Protein AF-A0A9P5ZPM3-F1 (afdb_monomer_lite)

Sequence (161 aa):
MTRTVQFMAIERLAAVDGQSGVSETADRVHYDLESFIWVFAYTVMRRLMAEKRLDPASTNHIHEWFNECFCDLSISTILSNRAARIPLQLPVAIDNDILPQPIKDLSAQLSQMVQYNQSADYYTELAKKGRRVVVLVQRLTHRSLVEPIDFTISELQSTEN

Radius of gyration: 16.95 Å; chains: 1; bounding box: 38×36×48 Å

Organism: Pleurotus eryngii (NCBI:txid5323)

Structure (mmCIF, N/CA/C/O backbone):
data_AF-A0A9P5ZPM3-F1
#
_entry.id   AF-A0A9P5ZPM3-F1
#
loop_
_atom_site.group_PDB
_atom_site.id
_atom_site.type_symbol
_atom_site.label_atom_id
_atom_site.label_alt_id
_atom_site.label_comp_id
_atom_site.label_asym_id
_atom_site.label_entity_id
_atom_site.label_seq_id
_atom_site.pdbx_PDB_ins_code
_atom_site.Cartn_x
_atom_site.Cartn_y
_atom_site.Cartn_z
_atom_site.occupancy
_atom_site.B_iso_or_equiv
_atom_site.auth_seq_id
_atom_site.auth_comp_id
_atom_site.auth_asym_id
_atom_site.auth_atom_id
_atom_site.pdbx_PDB_model_num
ATOM 1 N N . MET A 1 1 ? 24.396 2.284 -0.702 1.00 34.56 1 MET A N 1
ATOM 2 C CA . MET A 1 1 ? 23.137 2.448 0.055 1.00 34.56 1 MET A CA 1
ATOM 3 C C . MET A 1 1 ? 22.188 1.342 -0.362 1.00 34.56 1 MET A C 1
ATOM 5 O O . MET A 1 1 ? 21.664 1.375 -1.468 1.00 34.56 1 MET A O 1
ATOM 9 N N . THR A 1 2 ? 22.049 0.326 0.478 1.00 47.06 2 THR A N 1
ATOM 10 C CA . THR A 1 2 ? 21.168 -0.824 0.266 1.00 47.06 2 THR A CA 1
ATOM 11 C C . THR A 1 2 ? 19.731 -0.340 0.454 1.00 47.06 2 THR A C 1
ATOM 13 O O . THR A 1 2 ? 19.327 -0.037 1.572 1.00 47.06 2 THR A O 1
ATOM 16 N N . ARG A 1 3 ? 18.980 -0.148 -0.635 1.00 57.25 3 ARG A N 1
ATOM 17 C CA . ARG A 1 3 ? 17.544 0.159 -0.540 1.00 57.25 3 ARG A CA 1
ATOM 18 C C . ARG A 1 3 ? 16.836 -1.030 0.122 1.00 57.25 3 ARG A C 1
ATOM 20 O O . ARG A 1 3 ? 17.181 -2.177 -0.156 1.00 57.25 3 ARG A O 1
ATOM 27 N N . THR A 1 4 ? 15.849 -0.766 0.972 1.00 78.88 4 THR A N 1
ATOM 28 C CA . THR A 1 4 ? 15.009 -1.817 1.557 1.00 78.88 4 THR A CA 1
ATOM 29 C C . THR A 1 4 ? 14.150 -2.429 0.453 1.00 78.88 4 THR A C 1
ATOM 31 O O . THR A 1 4 ? 13.301 -1.743 -0.115 1.00 78.88 4 THR A O 1
ATOM 34 N N . VAL A 1 5 ? 14.376 -3.708 0.138 1.00 84.94 5 VAL A N 1
ATOM 35 C CA . VAL A 1 5 ? 13.702 -4.453 -0.950 1.00 84.94 5 VAL A CA 1
ATOM 36 C C . VAL A 1 5 ? 12.172 -4.306 -0.874 1.00 84.94 5 VAL A C 1
ATOM 38 O O . VAL A 1 5 ? 11.513 -4.085 -1.892 1.00 84.94 5 VAL A O 1
ATOM 41 N N . GLN A 1 6 ? 11.632 -4.269 0.349 1.00 86.56 6 GLN A N 1
ATOM 42 C CA . GLN A 1 6 ? 10.203 -4.103 0.645 1.00 86.56 6 GLN A CA 1
ATOM 43 C C . GLN A 1 6 ? 9.559 -2.829 0.099 1.00 86.56 6 GLN A C 1
ATOM 45 O O . GLN A 1 6 ? 8.347 -2.804 -0.103 1.00 86.56 6 GLN A O 1
ATOM 50 N N . PHE A 1 7 ? 10.348 -1.797 -0.203 1.00 90.75 7 PHE A N 1
ATOM 51 C CA . PHE A 1 7 ? 9.844 -0.523 -0.720 1.00 90.75 7 PHE A CA 1
ATOM 52 C C . PHE A 1 7 ? 10.423 -0.153 -2.083 1.00 90.75 7 PHE A C 1
ATOM 54 O O . PHE A 1 7 ? 10.147 0.932 -2.565 1.00 90.75 7 PHE A O 1
ATOM 61 N N . MET A 1 8 ? 11.232 -1.007 -2.720 1.00 88.88 8 MET A N 1
ATOM 62 C CA . MET A 1 8 ? 11.715 -0.724 -4.079 1.00 88.88 8 MET A CA 1
ATOM 63 C C . MET A 1 8 ? 10.550 -0.605 -5.073 1.00 88.88 8 MET A C 1
ATOM 65 O O . MET A 1 8 ? 9.471 -1.101 -4.805 1.00 88.88 8 MET A O 1
ATOM 69 N N . ALA A 1 9 ? 10.753 -0.016 -6.245 1.00 88.25 9 ALA A N 1
ATOM 70 C CA . ALA A 1 9 ? 9.778 -0.087 -7.337 1.00 88.25 9 ALA A CA 1
ATOM 71 C C . ALA A 1 9 ? 9.742 -1.485 -7.987 1.00 88.25 9 ALA A C 1
ATOM 73 O O . ALA A 1 9 ? 10.750 -2.198 -7.954 1.00 88.25 9 ALA A O 1
ATOM 74 N N . ILE A 1 10 ? 8.626 -1.875 -8.605 1.00 86.56 10 ILE A N 1
ATOM 75 C CA . ILE A 1 10 ? 8.447 -3.195 -9.231 1.00 86.56 10 ILE A CA 1
ATOM 76 C C . ILE A 1 10 ? 9.470 -3.439 -10.348 1.00 86.56 10 ILE A C 1
ATOM 78 O O . ILE A 1 10 ? 10.081 -4.502 -10.397 1.00 86.56 10 ILE A O 1
ATOM 82 N N . GLU A 1 11 ? 9.761 -2.426 -11.170 1.00 80.62 11 GLU A N 1
ATOM 83 C CA . GLU A 1 11 ? 10.770 -2.518 -12.236 1.00 80.62 11 GLU A CA 1
ATOM 84 C C . GLU A 1 11 ? 12.185 -2.701 -11.669 1.00 80.62 11 GLU A C 1
ATOM 86 O O . GLU A 1 11 ? 13.006 -3.428 -12.229 1.00 80.62 11 GLU A O 1
ATOM 91 N N . ARG A 1 12 ? 12.473 -2.083 -10.514 1.00 83.38 12 ARG A N 1
ATOM 92 C CA . ARG A 1 12 ? 13.754 -2.261 -9.818 1.00 83.38 12 ARG A CA 1
ATOM 93 C C . ARG A 1 12 ? 13.876 -3.653 -9.218 1.00 83.38 12 ARG A C 1
ATOM 95 O O . ARG A 1 12 ? 14.956 -4.225 -9.293 1.00 83.38 12 ARG A O 1
ATOM 102 N N . LEU A 1 13 ? 12.797 -4.202 -8.664 1.00 84.44 13 LEU A N 1
ATOM 103 C CA . LEU A 1 13 ? 12.793 -5.585 -8.193 1.00 84.44 13 LEU A CA 1
ATOM 104 C C . LEU A 1 13 ? 12.972 -6.582 -9.336 1.00 84.44 13 LEU A C 1
ATOM 106 O O . LEU A 1 13 ? 13.778 -7.494 -9.202 1.00 84.44 13 LEU A O 1
ATOM 110 N N . ALA A 1 14 ? 12.292 -6.379 -10.466 1.00 80.75 14 ALA A N 1
ATOM 111 C CA . ALA A 1 14 ? 12.425 -7.238 -11.639 1.00 80.75 14 ALA A CA 1
ATOM 112 C C . ALA A 1 14 ? 13.864 -7.235 -12.181 1.00 80.75 14 ALA A C 1
ATOM 114 O O . ALA A 1 14 ? 14.397 -8.282 -12.540 1.00 80.75 14 ALA A O 1
ATOM 115 N N . ALA A 1 15 ? 14.534 -6.077 -12.174 1.00 80.44 15 ALA A N 1
ATOM 116 C CA . ALA A 1 15 ? 15.946 -5.983 -12.538 1.00 80.44 15 ALA A CA 1
ATOM 117 C C . ALA A 1 15 ? 16.863 -6.751 -11.565 1.00 80.44 15 ALA A C 1
ATOM 119 O O . ALA A 1 15 ? 17.806 -7.404 -12.008 1.00 80.44 15 ALA A O 1
ATOM 120 N N . VAL A 1 16 ? 16.587 -6.711 -10.254 1.00 81.88 16 VAL A N 1
ATOM 121 C CA . VAL A 1 16 ? 17.347 -7.492 -9.256 1.00 81.88 16 VAL A CA 1
ATOM 122 C C . VAL A 1 16 ? 17.098 -8.997 -9.413 1.00 81.88 16 VAL A C 1
ATOM 124 O O . VAL A 1 16 ? 18.029 -9.778 -9.242 1.00 81.88 16 VAL A O 1
ATOM 127 N N . ASP A 1 17 ? 15.884 -9.401 -9.793 1.00 78.94 17 ASP A N 1
ATOM 128 C CA . ASP A 1 17 ? 15.512 -10.798 -10.078 1.00 78.94 17 ASP A CA 1
ATOM 129 C C . ASP A 1 17 ? 16.046 -11.307 -11.436 1.00 78.94 17 ASP A C 1
ATOM 131 O O . ASP A 1 17 ? 15.803 -12.443 -11.833 1.00 78.94 17 ASP A O 1
ATOM 135 N N . GLY A 1 18 ? 16.780 -10.467 -12.176 1.00 75.25 18 GLY A N 1
ATOM 136 C CA . GLY A 1 18 ? 17.360 -10.816 -13.474 1.00 75.25 18 GLY A CA 1
ATOM 137 C C . GLY A 1 18 ? 16.361 -10.822 -14.636 1.00 75.25 18 GLY A C 1
ATOM 138 O O . GLY A 1 18 ? 16.698 -11.309 -15.713 1.00 75.25 18 GLY A O 1
ATOM 139 N N . GLN A 1 19 ? 15.153 -10.278 -14.446 1.00 66.94 19 GLN A N 1
ATOM 140 C CA . GLN A 1 19 ? 14.069 -10.335 -15.431 1.00 66.94 19 GLN A CA 1
ATOM 141 C C . GLN A 1 19 ? 14.161 -9.269 -16.541 1.00 66.94 19 GLN A C 1
ATOM 143 O O . GLN A 1 19 ? 13.600 -9.502 -17.608 1.00 66.94 19 GLN A O 1
ATOM 148 N N . SER A 1 20 ? 14.899 -8.156 -16.372 1.00 61.53 20 SER A N 1
ATOM 149 C CA . SER A 1 20 ? 15.036 -7.127 -17.428 1.00 61.53 20 SER A CA 1
ATOM 150 C C . SER A 1 20 ? 16.325 -6.292 -17.365 1.00 61.53 20 SER A C 1
ATOM 152 O O . SER A 1 20 ? 16.784 -5.893 -16.296 1.00 61.53 20 SER A O 1
ATOM 154 N N . GLY A 1 21 ? 16.840 -5.921 -18.547 1.00 51.19 21 GLY A N 1
ATOM 155 C CA . GLY A 1 21 ? 17.875 -4.900 -18.762 1.00 51.19 21 GLY A CA 1
ATOM 156 C C . GLY A 1 21 ? 17.297 -3.480 -18.787 1.00 51.19 21 GLY A C 1
ATOM 157 O O . GLY A 1 21 ? 17.277 -2.830 -19.829 1.00 51.19 21 GLY A O 1
ATOM 158 N N . VAL A 1 22 ? 16.781 -3.005 -17.652 1.00 53.91 22 VAL A N 1
ATOM 159 C CA . VAL A 1 22 ? 16.207 -1.653 -17.538 1.00 53.91 22 VAL A CA 1
ATOM 160 C C . VAL A 1 22 ? 17.328 -0.621 -17.386 1.00 53.91 22 VAL A C 1
ATOM 162 O O . VAL A 1 22 ? 18.180 -0.742 -16.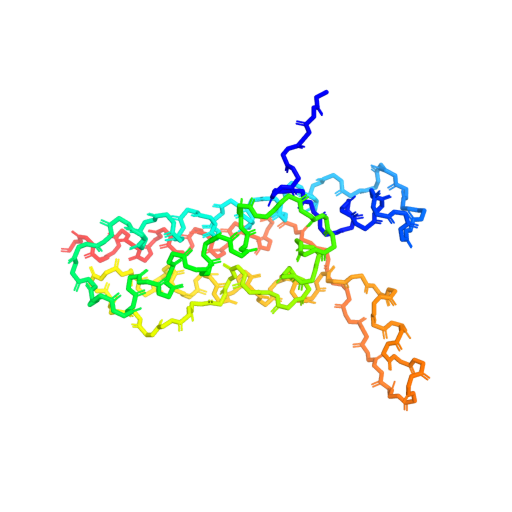506 1.00 53.91 22 VAL A O 1
ATOM 165 N N . SER A 1 23 ? 17.319 0.421 -18.223 1.00 50.75 23 SER A N 1
ATOM 166 C CA . SER A 1 23 ? 18.234 1.563 -18.095 1.00 50.75 23 SER A CA 1
ATOM 167 C C . SER A 1 23 ? 18.029 2.255 -16.741 1.00 50.75 23 SER A C 1
ATOM 169 O O . SER A 1 23 ? 16.962 2.800 -16.457 1.00 50.75 23 SER A O 1
ATOM 171 N N . GLU A 1 24 ? 19.052 2.232 -15.882 1.00 53.47 24 GLU A N 1
ATOM 172 C CA . GLU A 1 24 ? 18.972 2.688 -14.487 1.00 53.47 24 GLU A CA 1
ATOM 173 C C . GLU A 1 24 ? 18.629 4.178 -14.304 1.00 53.47 24 GLU A C 1
ATOM 175 O O . GLU A 1 24 ? 18.356 4.613 -13.179 1.00 53.47 24 GLU A O 1
ATOM 180 N N . THR A 1 25 ? 18.677 4.981 -15.362 1.00 53.00 25 THR A N 1
ATOM 181 C CA . THR A 1 25 ? 18.789 6.439 -15.251 1.00 53.00 25 THR A CA 1
ATOM 182 C C . THR A 1 25 ? 17.544 7.224 -15.657 1.00 53.00 25 THR A C 1
ATOM 184 O O . THR A 1 25 ? 17.459 8.391 -15.285 1.00 53.00 25 THR A O 1
ATOM 187 N N . ALA A 1 26 ? 16.561 6.626 -16.337 1.00 55.78 26 ALA A N 1
ATOM 188 C CA . ALA A 1 26 ? 15.462 7.404 -16.925 1.00 55.78 26 ALA A CA 1
ATOM 189 C C . ALA A 1 26 ? 14.291 7.732 -15.970 1.00 55.78 26 ALA A C 1
ATOM 191 O O . ALA A 1 26 ? 13.616 8.729 -16.192 1.00 55.78 26 ALA A O 1
ATOM 192 N N . ASP A 1 27 ? 14.073 6.969 -14.889 1.00 72.44 27 ASP A N 1
ATOM 193 C CA . ASP A 1 27 ? 12.785 7.001 -14.158 1.00 72.44 27 ASP A CA 1
ATOM 194 C C . ASP A 1 27 ? 12.908 7.076 -12.618 1.00 72.44 27 ASP A C 1
ATOM 196 O O . ASP A 1 27 ? 12.107 6.509 -11.876 1.00 72.44 27 ASP A O 1
ATOM 200 N N . ARG A 1 28 ? 13.906 7.801 -12.084 1.00 79.75 28 ARG A N 1
ATOM 201 C CA . ARG A 1 28 ? 14.088 7.937 -10.616 1.00 79.75 28 ARG A CA 1
ATOM 202 C C . ARG A 1 28 ? 12.843 8.454 -9.885 1.00 79.75 28 ARG A C 1
ATOM 204 O O . ARG A 1 28 ? 12.479 7.875 -8.870 1.00 79.75 28 ARG A O 1
ATOM 211 N N . VAL A 1 29 ? 12.192 9.493 -10.414 1.00 85.81 29 VAL A N 1
ATOM 212 C CA . VAL A 1 29 ? 10.993 10.090 -9.797 1.00 85.81 29 VAL A CA 1
ATOM 213 C C . VAL A 1 29 ? 9.871 9.063 -9.690 1.00 85.81 29 VAL A C 1
ATOM 215 O O . VAL A 1 29 ? 9.281 8.906 -8.629 1.00 85.81 29 VAL A O 1
ATOM 218 N N . HIS A 1 30 ? 9.611 8.318 -10.765 1.00 86.56 30 HIS A N 1
ATOM 219 C CA . HIS A 1 30 ? 8.602 7.265 -10.769 1.00 86.56 30 HIS A CA 1
ATOM 220 C C . HIS A 1 30 ? 8.878 6.213 -9.687 1.00 86.56 30 HIS A C 1
ATOM 222 O O . HIS A 1 30 ? 7.964 5.853 -8.947 1.00 86.56 30 HIS A O 1
ATOM 228 N N . TYR A 1 31 ? 10.134 5.779 -9.546 1.00 87.44 31 TYR A N 1
ATOM 229 C CA . TYR A 1 31 ? 10.509 4.796 -8.531 1.00 87.44 31 TYR A CA 1
ATOM 230 C C . TYR A 1 31 ? 10.330 5.310 -7.104 1.00 87.44 31 TYR A C 1
ATOM 232 O O . TYR A 1 31 ? 9.887 4.553 -6.242 1.00 87.44 31 TYR A O 1
ATOM 240 N N . ASP A 1 32 ? 10.659 6.575 -6.845 1.00 89.94 32 ASP A N 1
ATOM 241 C CA . ASP A 1 32 ? 10.481 7.175 -5.522 1.00 89.94 32 ASP A CA 1
ATOM 242 C C . ASP A 1 32 ? 8.985 7.321 -5.179 1.00 89.94 32 ASP A C 1
ATOM 244 O O . ASP A 1 32 ? 8.582 7.047 -4.048 1.00 89.94 32 ASP A O 1
ATOM 248 N N . LEU A 1 33 ? 8.140 7.655 -6.162 1.00 91.81 33 LEU A N 1
ATOM 249 C CA . LEU A 1 33 ? 6.683 7.715 -5.988 1.00 91.81 33 LEU A CA 1
ATOM 250 C C . LEU A 1 33 ? 6.062 6.328 -5.772 1.00 91.81 33 LEU A C 1
ATOM 252 O O . LEU A 1 33 ? 5.184 6.179 -4.927 1.00 91.81 33 LEU A O 1
ATOM 256 N N . GLU A 1 34 ? 6.526 5.298 -6.480 1.00 91.38 34 GLU A N 1
ATOM 257 C CA . GLU A 1 34 ? 6.072 3.926 -6.226 1.00 91.38 34 GLU A CA 1
ATOM 258 C C . GLU A 1 34 ? 6.513 3.450 -4.832 1.00 91.38 34 GLU A C 1
ATOM 260 O O . GLU A 1 34 ? 5.733 2.854 -4.092 1.00 91.38 34 GLU A O 1
ATOM 265 N N . SER A 1 35 ? 7.738 3.795 -4.425 1.00 91.94 35 SER A N 1
ATOM 266 C CA . SER A 1 35 ? 8.243 3.504 -3.077 1.00 91.94 35 SER A CA 1
ATOM 267 C C . SER A 1 35 ? 7.368 4.148 -2.000 1.00 91.94 35 SER A C 1
ATOM 269 O O . SER A 1 35 ? 7.057 3.511 -0.993 1.00 91.94 35 SER A O 1
ATOM 271 N N . PHE A 1 36 ? 6.922 5.389 -2.221 1.00 93.94 36 PHE A N 1
ATOM 272 C CA . PHE A 1 36 ? 5.972 6.062 -1.337 1.00 93.94 36 PHE A CA 1
ATOM 273 C C . PHE A 1 36 ? 4.656 5.283 -1.208 1.00 93.94 36 PHE A C 1
ATOM 275 O O . PHE A 1 36 ? 4.168 5.107 -0.094 1.00 93.94 36 PHE A O 1
ATOM 282 N N . ILE A 1 37 ? 4.104 4.772 -2.312 1.00 94.94 37 ILE A N 1
ATOM 283 C CA . ILE A 1 37 ? 2.863 3.982 -2.295 1.00 94.94 37 ILE A CA 1
ATOM 284 C C . ILE A 1 37 ? 3.024 2.735 -1.415 1.00 94.94 37 ILE A C 1
ATOM 286 O O . ILE A 1 37 ? 2.143 2.418 -0.612 1.00 94.94 37 ILE A O 1
ATOM 290 N N . TRP A 1 38 ? 4.173 2.061 -1.496 1.00 94.69 38 TRP A N 1
ATOM 291 C CA . TRP A 1 38 ? 4.467 0.897 -0.656 1.00 94.69 38 TRP A CA 1
ATOM 292 C C . TRP A 1 38 ? 4.645 1.249 0.822 1.00 94.69 38 TRP A C 1
ATOM 294 O O . TRP A 1 38 ? 4.188 0.504 1.689 1.00 94.69 38 TRP A O 1
ATOM 304 N N . VAL A 1 39 ? 5.232 2.407 1.127 1.00 95.38 39 VAL A N 1
ATOM 305 C CA . VAL A 1 39 ? 5.312 2.927 2.501 1.00 95.38 39 VAL A CA 1
ATOM 306 C C . VAL A 1 39 ? 3.928 3.301 3.041 1.00 95.38 39 VAL A C 1
ATOM 308 O O . VAL A 1 39 ? 3.634 3.043 4.211 1.00 95.38 39 VAL A O 1
ATOM 311 N N . PHE A 1 40 ? 3.055 3.869 2.209 1.00 95.94 40 PHE A N 1
ATOM 312 C CA . PHE A 1 40 ? 1.676 4.165 2.588 1.00 95.94 40 PHE A CA 1
ATOM 313 C C . PHE A 1 40 ? 0.912 2.881 2.936 1.00 95.94 40 PHE A C 1
ATOM 315 O O . PHE A 1 40 ? 0.371 2.780 4.037 1.00 95.94 40 PHE A O 1
ATOM 322 N N . ALA A 1 41 ? 0.956 1.872 2.057 1.00 95.88 41 ALA A N 1
ATOM 323 C CA . ALA A 1 41 ? 0.367 0.556 2.303 1.00 95.88 41 ALA A CA 1
ATOM 324 C C . ALA A 1 41 ? 0.849 -0.032 3.637 1.00 95.88 41 ALA A C 1
ATOM 326 O O . ALA A 1 41 ? 0.043 -0.352 4.509 1.00 95.88 41 ALA A O 1
ATOM 327 N N . TYR A 1 42 ? 2.169 -0.073 3.842 1.00 95.81 42 TYR A N 1
ATOM 328 C CA . TYR A 1 42 ? 2.787 -0.518 5.091 1.00 95.81 42 TYR A CA 1
ATOM 329 C C . TYR A 1 42 ? 2.234 0.216 6.317 1.00 95.81 42 TYR A C 1
ATOM 331 O O . TYR A 1 42 ? 1.914 -0.405 7.330 1.00 95.81 42 TYR A O 1
ATOM 339 N N . THR A 1 43 ? 2.101 1.539 6.228 1.00 95.56 43 THR A N 1
ATOM 340 C CA . THR A 1 43 ? 1.622 2.377 7.333 1.00 95.56 43 THR A CA 1
ATOM 341 C C . THR A 1 43 ? 0.169 2.061 7.687 1.00 95.56 43 THR A C 1
ATOM 343 O O . THR A 1 43 ? -0.148 1.912 8.869 1.00 95.56 43 THR A O 1
ATOM 346 N N . VAL A 1 44 ? -0.696 1.883 6.682 1.00 95.69 44 VAL A N 1
ATOM 347 C CA . VAL A 1 44 ? -2.093 1.463 6.878 1.00 95.69 44 VAL A CA 1
ATOM 348 C C . VAL A 1 44 ? -2.151 0.102 7.570 1.00 95.69 44 VAL A C 1
ATOM 350 O O . VAL A 1 44 ? -2.812 -0.024 8.601 1.00 95.69 44 VAL A O 1
ATOM 353 N N . MET A 1 45 ? -1.402 -0.895 7.085 1.00 95.00 45 MET A N 1
ATOM 354 C CA . MET A 1 45 ? -1.371 -2.222 7.715 1.00 95.00 45 MET A CA 1
ATOM 355 C C . MET A 1 45 ? -0.910 -2.153 9.171 1.00 95.00 45 MET A C 1
ATOM 357 O O . MET A 1 45 ? -1.555 -2.708 10.056 1.00 95.00 45 MET A O 1
ATOM 361 N N . ARG A 1 46 ? 0.177 -1.420 9.450 1.00 94.62 46 ARG A N 1
ATOM 362 C CA . ARG A 1 46 ? 0.708 -1.257 10.812 1.00 94.62 46 ARG A CA 1
ATOM 363 C C . ARG A 1 46 ? -0.295 -0.596 11.752 1.00 94.62 46 ARG A C 1
ATOM 365 O O . ARG A 1 46 ? -0.370 -0.989 12.915 1.00 94.62 46 ARG A O 1
ATOM 372 N N . ARG A 1 47 ? -1.067 0.385 11.270 1.00 94.31 47 ARG A N 1
ATOM 373 C CA . ARG A 1 47 ? -2.140 1.019 12.049 1.00 94.31 47 ARG A CA 1
ATOM 374 C C . ARG A 1 47 ? -3.269 0.039 12.362 1.00 94.31 47 ARG A C 1
ATOM 376 O O . ARG A 1 47 ? -3.781 0.075 13.482 1.00 94.31 47 ARG A O 1
ATOM 383 N N . LEU A 1 48 ? -3.636 -0.812 11.404 1.00 94.75 48 LEU A N 1
ATOM 384 C CA . LEU A 1 48 ? -4.665 -1.838 11.580 1.00 94.75 48 LEU A CA 1
ATOM 385 C C . LEU A 1 48 ? -4.214 -2.947 12.539 1.00 94.75 48 LEU A C 1
ATOM 387 O O . LEU A 1 48 ? -4.977 -3.320 13.418 1.00 94.75 48 LEU A O 1
ATOM 391 N N . MET A 1 49 ? -2.961 -3.402 12.462 1.00 93.06 49 MET A N 1
ATOM 392 C CA . MET A 1 49 ? -2.398 -4.367 13.424 1.00 93.06 49 MET A CA 1
ATOM 393 C C . MET A 1 49 ? -2.405 -3.848 14.869 1.00 93.06 49 MET A C 1
ATOM 395 O O . MET A 1 49 ? -2.435 -4.627 15.816 1.00 93.06 49 MET A O 1
ATOM 399 N N . ALA A 1 50 ? -2.331 -2.528 15.054 1.00 93.06 50 ALA A N 1
ATOM 400 C CA . ALA A 1 50 ? -2.378 -1.901 16.371 1.00 93.06 50 ALA A CA 1
ATOM 401 C C . ALA A 1 50 ? -3.813 -1.658 16.881 1.00 93.06 50 ALA A C 1
ATOM 403 O O . ALA A 1 50 ? -3.986 -1.214 18.020 1.00 93.06 50 ALA A O 1
ATOM 404 N N . GLU A 1 51 ? -4.837 -1.900 16.058 1.00 94.81 51 GLU A N 1
ATOM 405 C CA . GLU A 1 51 ? -6.230 -1.659 16.420 1.00 94.81 51 GLU A CA 1
ATOM 406 C C . GLU A 1 51 ? -6.770 -2.773 17.322 1.00 94.81 51 GLU A C 1
ATOM 408 O O . GLU A 1 51 ? -6.809 -3.939 16.946 1.00 94.81 51 GLU A O 1
ATOM 413 N N . LYS A 1 52 ? -7.241 -2.401 18.517 1.00 93.06 52 LYS A N 1
ATOM 414 C CA . LYS A 1 52 ? -7.739 -3.356 19.523 1.00 93.06 52 LYS A CA 1
ATOM 415 C C . LYS A 1 52 ? -9.231 -3.654 19.392 1.00 93.06 52 LYS A C 1
ATOM 417 O O . LYS A 1 52 ? -9.712 -4.578 20.039 1.00 93.06 52 LYS A O 1
ATOM 422 N N . ARG A 1 53 ? -9.964 -2.842 18.623 1.00 94.00 53 ARG A N 1
ATOM 423 C CA . ARG A 1 53 ? -11.407 -3.011 18.383 1.00 94.00 53 ARG A CA 1
ATOM 424 C C . ARG A 1 53 ? -11.731 -4.098 17.358 1.00 94.00 53 ARG A C 1
ATOM 426 O O . ARG A 1 53 ? -12.883 -4.507 17.279 1.00 94.00 53 ARG A O 1
ATOM 433 N N . LEU A 1 54 ? -10.747 -4.545 16.578 1.00 92.25 54 LEU A N 1
ATOM 434 C CA . LEU A 1 54 ? -10.936 -5.622 15.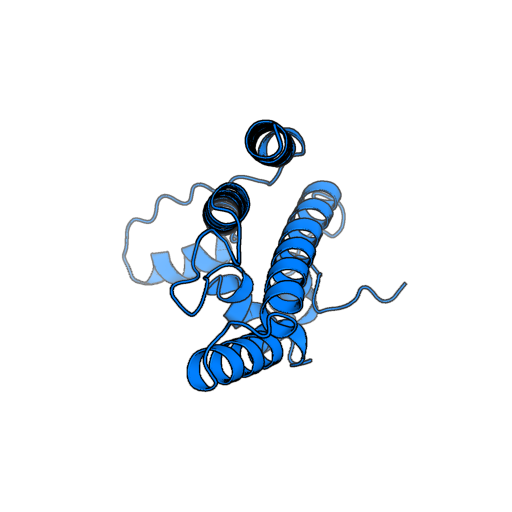612 1.00 92.25 54 LEU A CA 1
ATOM 435 C C . LEU A 1 54 ? -11.172 -6.954 16.324 1.00 92.25 54 LEU A C 1
ATOM 437 O O . LEU A 1 54 ? -10.580 -7.236 17.367 1.00 92.25 54 LEU A O 1
ATOM 441 N N . ASP A 1 55 ? -12.019 -7.795 15.738 1.00 92.69 55 ASP A N 1
ATOM 442 C CA . ASP A 1 55 ? -12.203 -9.153 16.228 1.00 92.69 55 ASP A CA 1
ATOM 443 C C . ASP A 1 55 ? -10.925 -10.001 16.006 1.00 92.69 55 ASP A C 1
ATOM 445 O O . ASP A 1 55 ? -10.067 -9.657 15.177 1.00 92.69 55 ASP A O 1
ATOM 449 N N . PRO A 1 56 ? -10.764 -11.124 16.732 1.00 92.88 56 PRO A N 1
ATOM 450 C CA . PRO A 1 56 ? -9.571 -11.958 16.616 1.00 92.88 56 PRO A CA 1
ATOM 451 C C . PRO A 1 56 ? -9.323 -12.516 15.210 1.00 92.88 56 PRO A C 1
ATOM 453 O O . PRO A 1 56 ? -8.166 -12.663 14.819 1.00 92.88 56 PRO A O 1
ATOM 456 N N . ALA A 1 57 ? -10.373 -12.821 14.438 1.00 93.12 57 ALA A N 1
ATOM 457 C CA . ALA A 1 57 ? -10.210 -13.363 13.093 1.00 93.12 57 ALA A CA 1
ATOM 458 C C . ALA A 1 57 ? -9.700 -12.283 12.130 1.00 93.12 57 ALA A C 1
ATOM 460 O O . ALA A 1 57 ? -8.730 -12.524 11.412 1.00 93.12 57 ALA A O 1
ATOM 461 N N . SER A 1 58 ? -10.272 -11.076 12.180 1.00 93.56 58 SER A N 1
ATOM 462 C CA . SER A 1 58 ? -9.779 -9.923 11.413 1.00 93.56 58 SER A CA 1
ATOM 463 C C . SER A 1 58 ? -8.342 -9.559 11.786 1.00 93.56 58 SER A C 1
ATOM 465 O O . SER A 1 58 ? -7.518 -9.309 10.908 1.00 93.56 58 SER A O 1
ATOM 467 N N . THR A 1 59 ? -8.011 -9.587 13.080 1.00 93.62 59 THR A N 1
ATOM 468 C CA . THR A 1 59 ? -6.645 -9.332 13.562 1.00 93.62 59 THR A CA 1
ATOM 469 C C . THR A 1 59 ? -5.660 -10.347 12.984 1.00 93.62 59 THR A C 1
ATOM 471 O O . THR A 1 59 ? -4.647 -9.956 12.406 1.00 93.62 59 THR A O 1
ATOM 474 N N . ASN A 1 60 ? -5.971 -11.644 13.074 1.00 93.94 60 ASN A N 1
ATOM 475 C CA . ASN A 1 60 ? -5.116 -12.697 12.523 1.00 93.94 60 ASN A CA 1
ATOM 476 C C . ASN A 1 60 ? -4.929 -12.541 11.009 1.00 93.94 60 ASN A C 1
ATOM 478 O O . ASN A 1 60 ? -3.798 -12.599 10.534 1.00 93.94 60 ASN A O 1
ATOM 482 N N . HIS A 1 61 ? -6.003 -12.248 10.272 1.00 93.62 61 HIS A N 1
ATOM 483 C CA . HIS A 1 61 ? -5.930 -12.032 8.827 1.00 93.62 61 HIS A CA 1
ATOM 484 C C . HIS A 1 61 ? -5.020 -10.843 8.482 1.00 93.62 61 HIS A C 1
ATOM 486 O O . HIS A 1 61 ? -4.171 -10.943 7.603 1.00 93.62 61 HIS A O 1
ATOM 492 N N . ILE A 1 62 ? -5.131 -9.721 9.200 1.00 94.56 62 ILE A N 1
ATOM 493 C CA . ILE A 1 62 ? -4.278 -8.543 8.974 1.00 94.56 62 ILE A CA 1
ATOM 494 C C . ILE A 1 62 ? -2.808 -8.850 9.293 1.00 94.56 62 ILE A C 1
ATOM 496 O O . ILE A 1 62 ? -1.918 -8.368 8.593 1.00 94.56 62 ILE A O 1
ATOM 500 N N . HIS A 1 63 ? -2.537 -9.664 10.316 1.00 94.25 63 HIS A N 1
ATOM 501 C CA . HIS A 1 63 ? -1.183 -10.123 10.630 1.00 94.25 63 HIS A CA 1
ATOM 502 C C . HIS A 1 63 ? -0.599 -11.019 9.529 1.00 94.25 63 HIS A C 1
ATOM 504 O O . HIS A 1 63 ? 0.552 -10.828 9.138 1.00 94.25 63 HIS A O 1
ATOM 510 N N . GLU A 1 64 ? -1.373 -11.979 9.023 1.00 92.56 64 GLU A N 1
ATOM 511 C CA . GLU A 1 64 ? -0.973 -12.840 7.903 1.00 92.56 64 GLU A CA 1
ATOM 512 C C . GLU A 1 64 ? -0.708 -12.012 6.643 1.00 92.56 64 GLU A C 1
ATOM 514 O O . GLU A 1 64 ? 0.372 -12.111 6.060 1.00 92.56 64 GLU A O 1
ATOM 519 N N . TRP A 1 65 ? -1.631 -11.110 6.307 1.00 93.00 65 TRP A N 1
ATOM 520 C CA . TRP A 1 65 ? -1.517 -10.179 5.186 1.00 93.00 65 TRP A CA 1
ATOM 521 C C . TRP A 1 65 ? -0.267 -9.292 5.283 1.00 93.00 65 TRP A C 1
ATOM 523 O O . TRP A 1 65 ? 0.467 -9.132 4.305 1.00 93.00 65 TRP A O 1
ATOM 533 N N . PHE A 1 66 ? 0.029 -8.757 6.472 1.00 94.12 66 PHE A N 1
ATOM 534 C CA . PHE A 1 66 ? 1.240 -7.970 6.706 1.00 94.12 66 PHE A CA 1
ATOM 535 C C . PHE A 1 66 ? 2.511 -8.800 6.514 1.00 94.12 66 PHE A C 1
ATOM 537 O O . PHE A 1 66 ? 3.460 -8.339 5.875 1.00 94.12 66 PHE A O 1
ATOM 544 N N . ASN A 1 67 ? 2.533 -10.022 7.051 1.00 92.06 67 ASN A N 1
ATOM 545 C CA . ASN A 1 67 ? 3.689 -10.904 6.938 1.00 92.06 67 ASN A CA 1
ATOM 546 C C . ASN A 1 67 ? 3.966 -11.274 5.477 1.00 92.06 67 ASN A C 1
ATOM 548 O O . ASN A 1 67 ? 5.113 -11.183 5.033 1.00 92.06 67 ASN A O 1
ATOM 552 N N . GLU A 1 68 ? 2.918 -11.628 4.733 1.00 89.38 68 GLU A N 1
ATOM 553 C CA . GLU A 1 68 ? 2.984 -11.938 3.305 1.00 89.38 68 GLU A CA 1
ATOM 554 C C . GLU A 1 68 ? 3.514 -10.745 2.495 1.00 89.38 68 GLU A C 1
ATOM 556 O O . GLU A 1 68 ? 4.356 -10.910 1.613 1.00 89.38 68 GLU A O 1
ATOM 561 N N . CYS A 1 69 ? 3.072 -9.525 2.810 1.00 90.56 69 CYS A N 1
ATOM 562 C CA . CYS A 1 69 ? 3.437 -8.339 2.036 1.00 90.56 69 CYS A CA 1
ATOM 563 C C . CYS A 1 69 ? 4.807 -7.743 2.384 1.00 90.56 69 CYS A C 1
ATOM 565 O O . CYS A 1 69 ? 5.460 -7.203 1.492 1.00 90.56 69 CYS A O 1
ATOM 567 N N . PHE A 1 70 ? 5.216 -7.768 3.658 1.00 91.38 70 PHE A N 1
ATOM 568 C CA . PHE A 1 70 ? 6.322 -6.932 4.147 1.00 91.38 70 PHE A CA 1
ATOM 569 C C . PHE A 1 70 ? 7.356 -7.646 5.027 1.00 91.38 70 PHE A C 1
ATOM 571 O O . PHE A 1 70 ? 8.393 -7.045 5.331 1.00 91.38 70 PHE A O 1
ATOM 578 N N . CYS A 1 71 ? 7.116 -8.895 5.439 1.00 89.50 71 CYS A N 1
ATOM 579 C CA . CYS A 1 71 ? 8.094 -9.680 6.200 1.00 89.50 71 CYS A CA 1
ATOM 580 C C . CYS A 1 71 ? 8.831 -10.718 5.348 1.00 89.50 71 CYS A C 1
ATOM 582 O O . CYS A 1 71 ? 9.967 -11.053 5.685 1.00 89.50 71 CYS A O 1
ATOM 584 N N . ASP A 1 72 ? 8.238 -11.200 4.251 1.00 81.44 72 ASP A N 1
ATOM 585 C CA . ASP A 1 72 ? 8.933 -12.100 3.326 1.00 81.44 72 ASP A CA 1
ATOM 586 C C . ASP A 1 72 ? 10.048 -11.355 2.572 1.00 81.44 72 ASP A C 1
ATOM 588 O O . ASP A 1 72 ? 9.818 -10.313 1.968 1.00 81.44 72 ASP A O 1
ATOM 592 N N . LEU A 1 73 ? 11.272 -11.885 2.605 1.00 80.56 73 LEU A N 1
ATOM 593 C CA . LEU A 1 73 ? 12.446 -11.316 1.936 1.00 80.56 73 LEU A CA 1
ATOM 594 C C . LEU A 1 73 ? 12.639 -11.839 0.503 1.00 80.56 73 LEU A C 1
ATOM 596 O O . LEU A 1 73 ? 13.539 -11.376 -0.201 1.00 80.56 73 LEU A O 1
ATOM 600 N N . SER A 1 74 ? 11.823 -12.799 0.069 1.00 89.75 74 SER A N 1
ATOM 601 C CA . SER A 1 74 ? 11.838 -13.337 -1.287 1.00 89.75 74 SER A CA 1
ATOM 602 C C . SER A 1 74 ? 11.418 -12.271 -2.301 1.00 89.75 74 SER A C 1
ATOM 604 O O . SER A 1 74 ? 10.272 -11.824 -2.325 1.00 89.75 74 SER A O 1
ATOM 606 N N . ILE A 1 75 ? 12.337 -11.899 -3.197 1.00 87.31 75 ILE A N 1
ATOM 607 C CA . ILE A 1 75 ? 12.067 -10.933 -4.276 1.00 87.31 75 ILE A CA 1
ATOM 608 C C . ILE A 1 75 ? 10.904 -11.405 -5.152 1.00 87.31 75 ILE A C 1
ATOM 610 O O . ILE A 1 75 ? 10.037 -10.604 -5.490 1.00 87.31 75 ILE A O 1
ATOM 614 N N . SER A 1 76 ? 10.849 -12.704 -5.459 1.00 85.94 76 SER A N 1
ATOM 615 C CA . SER A 1 76 ? 9.764 -13.297 -6.246 1.00 85.94 76 SER A CA 1
ATOM 616 C C . SER A 1 76 ? 8.393 -13.151 -5.571 1.00 85.94 76 SER A C 1
ATOM 618 O O . SER A 1 76 ? 7.421 -12.795 -6.240 1.00 85.94 76 SER A O 1
ATOM 620 N N . THR A 1 77 ? 8.318 -13.329 -4.245 1.00 87.19 77 THR A N 1
ATOM 621 C CA . THR A 1 77 ? 7.081 -13.122 -3.479 1.00 87.19 77 THR A CA 1
ATOM 622 C C . THR A 1 77 ? 6.675 -11.653 -3.513 1.00 87.19 77 THR A C 1
ATOM 624 O O . THR A 1 77 ? 5.537 -11.331 -3.846 1.00 87.19 77 THR A O 1
ATOM 627 N N . ILE A 1 78 ? 7.616 -10.741 -3.251 1.00 89.25 78 ILE A N 1
ATOM 628 C CA . ILE A 1 78 ? 7.344 -9.297 -3.250 1.00 89.25 78 ILE A CA 1
ATOM 629 C C . ILE A 1 78 ? 6.865 -8.837 -4.638 1.00 89.25 78 ILE A C 1
ATOM 631 O O . ILE A 1 78 ? 5.899 -8.076 -4.742 1.00 89.25 78 ILE A O 1
ATOM 635 N N . LEU A 1 79 ? 7.503 -9.319 -5.710 1.00 86.25 79 LEU A N 1
ATOM 636 C CA . LEU A 1 79 ? 7.091 -9.064 -7.092 1.00 86.25 79 LEU A CA 1
ATOM 637 C C . LEU A 1 79 ? 5.666 -9.552 -7.352 1.00 86.25 79 LEU A C 1
ATOM 639 O O . LEU A 1 79 ? 4.843 -8.777 -7.840 1.00 86.25 79 LEU A O 1
ATOM 643 N N . SER A 1 80 ? 5.365 -10.801 -6.990 1.00 85.94 80 SER A N 1
ATOM 644 C CA . SER A 1 80 ? 4.032 -11.390 -7.149 1.00 85.94 80 SER A CA 1
ATOM 645 C C . SER A 1 80 ? 2.967 -10.585 -6.399 1.00 85.94 80 SER A C 1
ATOM 647 O O . SER A 1 80 ? 1.953 -10.194 -6.980 1.00 85.94 80 SER A O 1
ATOM 649 N N . ASN A 1 81 ? 3.227 -10.240 -5.137 1.00 89.69 81 ASN A N 1
ATOM 650 C CA . ASN A 1 81 ? 2.280 -9.516 -4.290 1.00 89.69 81 ASN A CA 1
ATOM 651 C C . ASN A 1 81 ? 1.984 -8.117 -4.825 1.00 89.69 81 ASN A C 1
ATOM 653 O O . ASN A 1 81 ? 0.833 -7.678 -4.825 1.00 89.69 81 ASN A O 1
ATOM 657 N N . ARG A 1 82 ? 2.996 -7.417 -5.346 1.00 88.94 82 ARG A N 1
ATOM 658 C CA . ARG A 1 82 ? 2.807 -6.101 -5.972 1.00 88.94 82 ARG A CA 1
ATOM 659 C C . ARG A 1 82 ? 2.138 -6.184 -7.332 1.00 88.94 82 ARG A C 1
ATOM 661 O O . ARG A 1 82 ? 1.281 -5.351 -7.622 1.00 88.94 82 ARG A O 1
ATOM 668 N N . ALA A 1 83 ? 2.464 -7.195 -8.137 1.00 84.50 83 ALA A N 1
ATOM 669 C CA . ALA A 1 83 ? 1.779 -7.447 -9.400 1.00 84.50 83 ALA A CA 1
ATOM 670 C C . ALA A 1 83 ? 0.276 -7.695 -9.170 1.00 84.50 83 ALA A C 1
ATOM 672 O O . ALA A 1 83 ? -0.568 -7.138 -9.875 1.00 84.50 83 ALA A O 1
ATOM 673 N N . ALA A 1 84 ? -0.061 -8.449 -8.121 1.00 85.12 84 ALA A N 1
ATOM 674 C CA . ALA A 1 84 ? -1.431 -8.689 -7.677 1.00 85.12 84 ALA A CA 1
ATOM 675 C C . ALA A 1 84 ? -2.045 -7.519 -6.878 1.00 85.12 84 ALA A C 1
ATOM 677 O O . ALA A 1 84 ? -3.255 -7.502 -6.649 1.00 85.12 84 ALA A O 1
ATOM 678 N N . ARG A 1 85 ? -1.243 -6.508 -6.512 1.00 90.12 85 ARG A N 1
ATOM 679 C CA . ARG A 1 85 ? -1.618 -5.327 -5.708 1.00 90.12 85 ARG A CA 1
ATOM 680 C C . ARG A 1 85 ? -2.144 -5.671 -4.314 1.00 90.12 85 ARG A C 1
ATOM 682 O O . ARG A 1 85 ? -2.889 -4.885 -3.730 1.00 90.12 85 ARG A O 1
ATOM 689 N N . ILE A 1 86 ? -1.739 -6.820 -3.780 1.00 89.69 86 ILE A N 1
ATOM 690 C CA . ILE A 1 86 ? -2.157 -7.318 -2.465 1.00 89.69 86 ILE A CA 1
ATOM 691 C C . ILE A 1 86 ? -1.899 -6.279 -1.362 1.00 89.69 86 ILE A C 1
ATOM 693 O O . ILE A 1 86 ? -2.815 -6.051 -0.574 1.00 89.6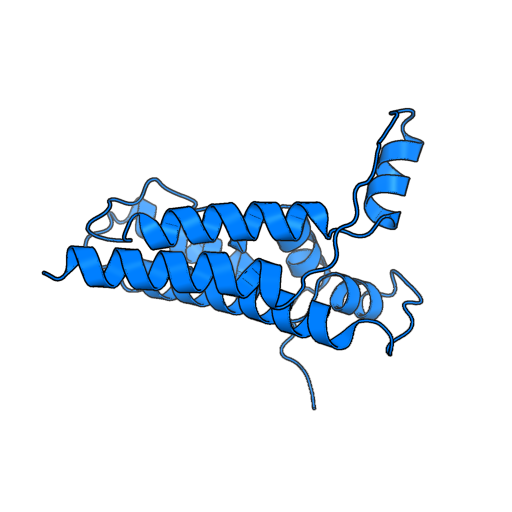9 86 ILE A O 1
ATOM 697 N N . PRO A 1 87 ? -0.760 -5.546 -1.328 1.00 92.25 87 PRO A N 1
ATOM 698 C CA . PRO A 1 87 ? -0.518 -4.573 -0.263 1.00 92.25 87 PRO A CA 1
ATOM 699 C C . PRO A 1 87 ? -1.518 -3.408 -0.189 1.00 92.25 87 PRO A C 1
ATOM 701 O O . PRO A 1 87 ? -1.594 -2.730 0.829 1.00 92.25 87 PRO A O 1
ATOM 704 N N . LEU A 1 88 ? -2.266 -3.144 -1.265 1.00 92.81 88 LEU A N 1
ATOM 705 C CA . LEU A 1 88 ? -3.229 -2.040 -1.352 1.00 92.81 88 LEU A CA 1
ATOM 706 C C . LEU A 1 88 ? -4.689 -2.519 -1.292 1.00 92.81 88 LEU A C 1
ATOM 708 O O . LEU A 1 88 ? -5.605 -1.707 -1.408 1.00 92.81 88 LEU A O 1
ATOM 712 N N . GLN A 1 89 ? -4.920 -3.825 -1.139 1.00 90.38 89 GLN A N 1
ATOM 713 C CA . GLN A 1 89 ? -6.252 -4.416 -1.036 1.00 90.38 89 GLN A CA 1
ATOM 714 C C . GLN A 1 89 ? -6.544 -4.740 0.424 1.00 90.38 89 GLN A C 1
ATOM 716 O O . GLN A 1 89 ? -5.951 -5.658 0.981 1.00 90.38 89 GLN A O 1
ATOM 721 N N . LEU A 1 90 ? -7.455 -3.987 1.045 1.00 87.69 90 LEU A N 1
ATOM 722 C CA . LEU A 1 90 ? -7.870 -4.263 2.419 1.00 87.69 90 LEU A CA 1
ATOM 723 C C . LEU A 1 90 ? -8.448 -5.690 2.504 1.00 87.69 90 LEU A C 1
ATOM 725 O O . LEU A 1 90 ? -9.381 -5.997 1.758 1.00 87.69 90 LEU A O 1
ATOM 729 N N . PRO A 1 91 ? -7.927 -6.553 3.395 1.00 83.12 91 PRO A N 1
ATOM 730 C CA . PRO A 1 91 ? -8.296 -7.969 3.430 1.00 83.12 91 PRO A CA 1
ATOM 731 C C . PRO A 1 91 ? -9.673 -8.220 4.054 1.00 83.12 91 PRO A C 1
ATOM 733 O O . PRO A 1 91 ? -10.253 -9.292 3.898 1.00 83.12 91 PRO A O 1
ATOM 736 N N . VAL A 1 92 ? -10.198 -7.233 4.780 1.00 83.88 92 VAL A N 1
ATOM 737 C CA . VAL A 1 92 ? -11.474 -7.304 5.491 1.00 83.88 92 VAL A CA 1
ATOM 738 C C . VAL A 1 92 ? -12.212 -5.974 5.368 1.00 83.88 92 VAL A C 1
ATOM 740 O O . VAL A 1 92 ? -11.605 -4.927 5.121 1.00 83.88 92 VAL A O 1
ATOM 743 N N . ALA A 1 93 ? -13.530 -6.006 5.563 1.00 87.75 93 ALA A N 1
ATOM 744 C CA . ALA A 1 93 ? -14.299 -4.786 5.749 1.00 87.75 93 ALA A CA 1
ATOM 745 C C . ALA A 1 93 ? -13.854 -4.125 7.061 1.00 87.75 93 ALA A C 1
ATOM 747 O O . ALA A 1 93 ? -13.931 -4.729 8.127 1.00 87.75 93 ALA A O 1
ATOM 748 N N . ILE A 1 94 ? -13.353 -2.898 6.963 1.00 90.94 94 ILE A N 1
ATOM 749 C CA . ILE A 1 94 ? -12.953 -2.090 8.112 1.00 90.94 94 ILE A CA 1
ATOM 750 C C . ILE A 1 94 ? -13.982 -0.978 8.264 1.00 90.94 94 ILE A C 1
ATOM 752 O O . ILE A 1 94 ? -14.337 -0.345 7.268 1.00 90.94 94 ILE A O 1
ATOM 756 N N . ASP A 1 95 ? -14.427 -0.703 9.483 1.00 90.88 95 ASP A N 1
ATOM 757 C CA . ASP A 1 95 ? -15.357 0.390 9.763 1.00 90.88 95 ASP A CA 1
ATOM 758 C C . ASP A 1 95 ? -14.681 1.769 9.656 1.00 90.88 95 ASP A C 1
ATOM 760 O O . ASP A 1 95 ? -13.452 1.903 9.663 1.00 90.88 95 ASP A O 1
ATOM 764 N N . ASN A 1 96 ? -15.477 2.824 9.460 1.00 90.56 96 ASN A N 1
ATOM 765 C CA . ASN A 1 96 ? -14.965 4.189 9.249 1.00 90.56 96 ASN A CA 1
ATOM 766 C C . ASN A 1 96 ? -14.360 4.819 10.512 1.00 90.56 96 ASN A C 1
ATOM 768 O O . ASN A 1 96 ? -13.538 5.724 10.407 1.00 90.56 96 ASN A O 1
ATOM 772 N N . ASP A 1 97 ? -14.721 4.318 11.690 1.00 90.00 97 ASP A N 1
ATOM 773 C CA . ASP A 1 97 ? -14.156 4.710 12.982 1.00 90.00 97 ASP A CA 1
ATOM 774 C C . ASP A 1 97 ? -12.794 4.042 13.270 1.00 90.00 97 ASP A C 1
ATOM 776 O O . ASP A 1 97 ? -12.063 4.475 14.167 1.00 90.00 97 ASP A O 1
ATOM 780 N N . ILE A 1 98 ? -12.447 2.972 12.546 1.00 92.50 98 ILE A N 1
ATOM 781 C CA . ILE A 1 98 ? -11.143 2.295 12.616 1.00 92.50 98 ILE A CA 1
ATOM 782 C C . ILE A 1 98 ? -10.186 2.859 11.573 1.00 92.50 98 ILE A C 1
ATOM 784 O O . ILE A 1 98 ? -9.060 3.244 11.901 1.00 92.50 98 ILE A O 1
ATOM 788 N N . LEU A 1 99 ? -10.636 2.907 10.322 1.00 94.00 99 LEU A N 1
ATOM 789 C CA . LEU A 1 99 ? -9.886 3.469 9.210 1.00 94.00 99 LEU A CA 1
ATOM 790 C C . LEU A 1 99 ? -10.792 4.476 8.499 1.00 94.00 99 LEU A C 1
ATOM 792 O O . LEU A 1 99 ? -11.790 4.057 7.909 1.00 94.00 99 LEU A O 1
ATOM 796 N N . PRO A 1 100 ? -10.473 5.780 8.538 1.00 94.44 100 PRO A N 1
ATOM 797 C CA . PRO A 1 100 ? -11.304 6.794 7.906 1.00 94.44 100 PRO A CA 1
ATOM 798 C C . PRO A 1 100 ? -11.522 6.515 6.419 1.00 94.44 100 PRO A C 1
ATOM 800 O O . PRO A 1 100 ? -10.603 6.076 5.720 1.00 94.44 100 PRO A O 1
ATOM 803 N N . GLN A 1 101 ? -12.727 6.810 5.927 1.00 93.75 101 GLN A N 1
ATOM 804 C CA . GLN A 1 101 ? -13.082 6.616 4.519 1.00 93.75 101 GLN A CA 1
ATOM 805 C C . GLN A 1 101 ? -12.088 7.283 3.547 1.00 93.75 101 GLN A C 1
ATOM 807 O O . GLN A 1 101 ? -11.661 6.594 2.621 1.00 93.75 101 GLN A O 1
ATOM 812 N N . PRO A 1 102 ? -11.593 8.519 3.788 1.00 94.88 102 PRO A N 1
ATOM 813 C CA . PRO A 1 102 ? -10.603 9.133 2.901 1.00 94.88 102 PRO A CA 1
ATOM 814 C C . PRO A 1 102 ? -9.324 8.295 2.725 1.00 94.88 102 PRO A C 1
ATOM 816 O O . PRO A 1 102 ? -8.758 8.233 1.637 1.00 94.88 102 PRO A O 1
ATOM 819 N N . ILE A 1 103 ? -8.883 7.573 3.765 1.00 95.62 103 ILE A N 1
ATOM 820 C CA . ILE A 1 103 ? -7.707 6.689 3.689 1.00 95.62 103 ILE A CA 1
ATOM 821 C C . ILE A 1 103 ? -8.002 5.422 2.871 1.00 95.62 103 ILE A C 1
ATOM 823 O O . ILE A 1 103 ? -7.131 4.936 2.140 1.00 95.62 103 ILE A O 1
ATOM 827 N N . LYS A 1 104 ? -9.224 4.882 2.968 1.00 94.44 104 LYS A N 1
ATOM 828 C CA . LYS A 1 104 ? -9.671 3.743 2.146 1.00 94.44 104 LYS A CA 1
ATOM 829 C C . LYS A 1 104 ? -9.731 4.133 0.673 1.00 94.44 104 LYS A C 1
ATOM 831 O O . LYS A 1 104 ? -9.227 3.396 -0.175 1.00 94.44 104 LYS A O 1
ATOM 836 N N . ASP A 1 105 ? -10.273 5.313 0.392 1.00 93.88 105 ASP A N 1
ATOM 837 C CA . ASP A 1 105 ? -10.389 5.850 -0.961 1.00 93.88 105 ASP A CA 1
ATOM 838 C C . ASP A 1 105 ? -9.009 6.119 -1.563 1.00 93.88 105 ASP A C 1
ATOM 840 O O . ASP A 1 105 ? -8.742 5.698 -2.690 1.00 93.88 105 ASP A O 1
ATOM 844 N N . LEU A 1 106 ? -8.089 6.714 -0.792 1.00 94.56 106 LEU A N 1
ATOM 845 C CA . LEU A 1 106 ? -6.699 6.882 -1.212 1.00 94.56 106 LEU A CA 1
ATOM 846 C C . LEU A 1 106 ? -6.043 5.529 -1.520 1.00 94.56 106 LEU A C 1
ATOM 848 O O . LEU A 1 106 ? -5.442 5.372 -2.578 1.00 94.56 106 LEU A O 1
ATOM 852 N N . SER A 1 107 ? -6.211 4.516 -0.663 1.00 93.75 107 SER A N 1
ATOM 853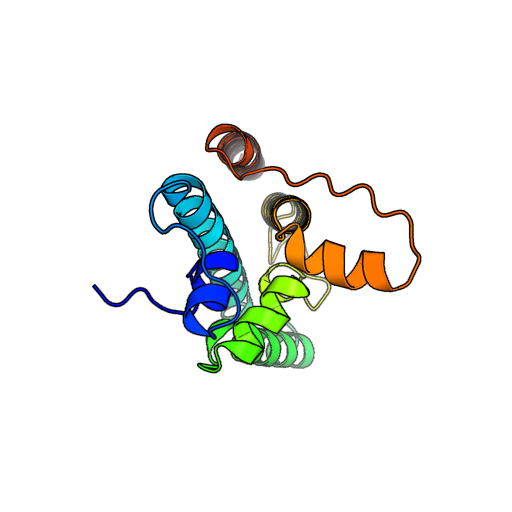 C CA . SER A 1 107 ? -5.678 3.162 -0.908 1.00 93.75 107 SER A CA 1
ATOM 854 C C . SER A 1 107 ? -6.176 2.577 -2.237 1.00 93.75 107 SER A C 1
ATOM 856 O O . SER A 1 107 ? -5.388 2.046 -3.025 1.00 93.75 107 SER A O 1
ATOM 858 N N . ALA A 1 108 ? -7.474 2.724 -2.522 1.00 91.81 108 ALA A N 1
ATOM 859 C CA . ALA A 1 108 ? -8.078 2.270 -3.771 1.00 91.81 108 ALA A CA 1
ATOM 860 C C . ALA A 1 108 ? -7.541 3.039 -4.992 1.00 91.81 108 ALA A C 1
ATOM 862 O O . ALA A 1 108 ? -7.214 2.421 -6.008 1.00 91.81 108 ALA A O 1
ATOM 863 N N . GLN A 1 109 ? -7.392 4.363 -4.893 1.00 91.62 109 GLN A N 1
ATOM 864 C CA . GLN A 1 109 ? -6.826 5.190 -5.963 1.00 91.62 109 GLN A CA 1
ATOM 865 C C . GLN A 1 109 ? -5.365 4.824 -6.252 1.00 91.62 109 GLN A C 1
ATOM 867 O O . GLN A 1 109 ? -5.004 4.615 -7.411 1.00 91.62 109 GLN A O 1
ATOM 872 N N . LEU A 1 110 ? -4.533 4.657 -5.220 1.00 92.31 110 LEU A N 1
ATOM 873 C CA . LEU A 1 110 ? -3.134 4.251 -5.388 1.00 92.31 110 LEU A CA 1
ATOM 874 C C . LEU A 1 110 ? -3.027 2.849 -6.013 1.00 92.31 110 LEU A C 1
ATOM 876 O O . LEU A 1 110 ? -2.176 2.622 -6.873 1.00 92.31 110 LEU A O 1
ATOM 880 N N . SER A 1 111 ? -3.933 1.928 -5.662 1.00 90.50 111 SER A N 1
ATOM 881 C CA . SER A 1 111 ? -4.018 0.595 -6.282 1.00 90.50 111 SER A CA 1
ATOM 882 C C . SER A 1 111 ? -4.311 0.661 -7.783 1.00 90.50 111 SER A C 1
ATOM 884 O O . SER A 1 111 ? -3.748 -0.106 -8.571 1.00 90.50 111 SER A O 1
ATOM 886 N N . GLN A 1 112 ? -5.170 1.592 -8.203 1.00 86.38 112 GLN A N 1
ATOM 887 C CA . GLN A 1 112 ? -5.436 1.835 -9.620 1.00 86.38 112 GLN A CA 1
ATOM 888 C C . GLN A 1 112 ? -4.226 2.464 -10.313 1.00 86.38 112 GLN A C 1
ATOM 890 O O . GLN A 1 112 ? -3.852 2.017 -11.393 1.00 86.38 112 GLN A O 1
ATOM 895 N N . MET A 1 113 ? -3.571 3.447 -9.688 1.00 87.69 113 MET A N 1
ATOM 896 C CA . MET A 1 113 ? -2.393 4.100 -10.266 1.00 87.69 113 MET A CA 1
ATOM 897 C C . MET A 1 113 ? -1.284 3.095 -10.561 1.00 87.69 113 MET A C 1
ATOM 899 O O . MET A 1 113 ? -0.834 3.034 -11.702 1.00 87.69 113 MET A O 1
ATOM 903 N N . VAL A 1 114 ? -0.929 2.242 -9.591 1.00 85.56 114 VAL A N 1
ATOM 904 C CA . VAL A 1 114 ? 0.100 1.210 -9.795 1.00 85.56 114 VAL A CA 1
ATOM 905 C C . VAL A 1 114 ? -0.289 0.225 -10.901 1.00 85.56 114 VAL A C 1
ATOM 907 O O . VAL A 1 114 ? 0.567 -0.167 -11.691 1.00 85.56 114 VAL A O 1
ATOM 910 N N . GLN A 1 115 ? -1.569 -0.153 -11.012 1.00 78.50 115 GLN A N 1
ATOM 911 C CA . GLN A 1 115 ? -2.043 -1.051 -12.075 1.00 78.50 115 GLN A CA 1
ATOM 912 C C . GLN A 1 115 ? -1.693 -0.518 -13.473 1.00 78.50 115 GLN A C 1
ATOM 914 O O . GLN A 1 115 ? -1.223 -1.276 -14.326 1.00 78.50 115 GLN A O 1
ATOM 919 N N . TYR A 1 116 ? -1.897 0.782 -13.696 1.00 67.50 116 TYR A N 1
ATOM 920 C CA . TYR A 1 116 ? -1.604 1.445 -14.968 1.00 67.50 116 TYR A CA 1
ATOM 921 C C . TYR A 1 116 ? -0.110 1.716 -15.194 1.00 67.50 116 TYR A C 1
ATOM 923 O O . TYR A 1 116 ? 0.263 2.124 -16.291 1.00 67.50 116 TYR A O 1
ATOM 931 N N . ASN A 1 117 ? 0.757 1.498 -14.199 1.00 65.62 117 ASN A N 1
ATOM 932 C CA . ASN A 1 117 ? 2.207 1.647 -14.369 1.00 65.62 117 ASN A CA 1
ATOM 933 C C . ASN A 1 117 ? 2.957 0.310 -14.469 1.00 65.62 117 ASN A C 1
ATOM 935 O O . ASN A 1 117 ? 4.177 0.324 -14.611 1.00 65.62 117 ASN A O 1
ATOM 939 N N . GLN A 1 118 ? 2.274 -0.838 -14.399 1.00 65.81 118 GLN A N 1
ATOM 940 C CA . GLN A 1 118 ? 2.930 -2.131 -14.621 1.00 65.81 118 GLN A CA 1
ATOM 941 C C . GLN A 1 118 ? 3.511 -2.196 -16.042 1.00 65.81 118 GLN A C 1
ATOM 943 O O . GLN A 1 118 ? 2.883 -1.731 -16.998 1.00 65.81 118 GLN A O 1
ATOM 948 N N . SER A 1 119 ? 4.728 -2.741 -16.171 1.00 60.88 119 SER A N 1
ATOM 949 C CA . SER A 1 119 ? 5.506 -2.634 -17.409 1.00 60.88 119 SER A CA 1
ATOM 950 C C . SER A 1 119 ? 4.776 -3.244 -18.610 1.00 60.88 119 SER A C 1
ATOM 952 O O . SER A 1 119 ? 4.054 -4.242 -18.503 1.00 60.88 119 SER A O 1
ATOM 954 N N . ALA A 1 120 ? 5.003 -2.655 -19.787 1.00 57.59 120 ALA A N 1
ATOM 955 C CA . ALA A 1 120 ? 4.479 -3.177 -21.044 1.00 57.59 120 ALA A CA 1
ATOM 956 C C . ALA A 1 120 ? 4.912 -4.632 -21.297 1.00 57.59 120 ALA A C 1
ATOM 958 O O . ALA A 1 120 ? 4.161 -5.369 -21.931 1.00 57.59 120 ALA A O 1
ATOM 959 N N . ASP A 1 121 ? 6.056 -5.076 -20.766 1.00 56.34 121 ASP A N 1
ATOM 960 C CA . ASP A 1 121 ? 6.569 -6.441 -20.942 1.00 56.34 121 ASP A CA 1
ATOM 961 C C . ASP A 1 121 ? 5.667 -7.487 -20.265 1.0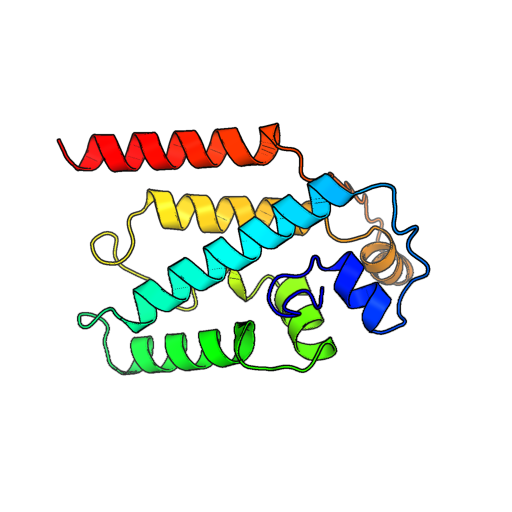0 56.34 121 ASP A C 1
ATOM 963 O O . ASP A 1 121 ? 5.352 -8.515 -20.868 1.00 56.34 121 ASP A O 1
ATOM 967 N N . TYR A 1 122 ? 5.144 -7.189 -19.069 1.00 59.47 122 TYR A N 1
ATOM 968 C CA . TYR A 1 122 ? 4.176 -8.049 -18.375 1.00 59.47 122 TYR A CA 1
ATOM 969 C C . TYR A 1 122 ? 2.877 -8.215 -19.182 1.00 59.47 122 TYR A C 1
ATOM 971 O O . TYR A 1 122 ? 2.348 -9.318 -19.346 1.00 59.47 122 TYR A O 1
ATOM 979 N N . TYR A 1 123 ? 2.379 -7.125 -19.767 1.00 58.34 123 TYR A N 1
ATOM 980 C CA . TYR A 1 123 ? 1.201 -7.173 -20.632 1.00 58.34 123 TYR A CA 1
ATOM 981 C C . TYR A 1 123 ? 1.494 -7.767 -22.016 1.00 58.34 123 TYR A C 1
ATOM 983 O O . TYR A 1 123 ? 0.593 -8.324 -22.645 1.00 58.34 123 TYR A O 1
ATOM 991 N N . THR A 1 124 ? 2.744 -7.710 -22.477 1.00 57.03 124 THR A N 1
ATOM 992 C CA . THR A 1 124 ? 3.197 -8.346 -23.721 1.00 57.03 124 THR A CA 1
ATOM 993 C C . THR A 1 124 ? 3.159 -9.871 -23.591 1.00 57.03 124 THR A C 1
ATOM 995 O O . THR A 1 124 ? 2.707 -10.545 -24.516 1.00 57.03 124 THR A O 1
ATOM 998 N N . GLU A 1 125 ? 3.501 -10.432 -22.425 1.00 61.66 125 GLU A N 1
ATOM 999 C CA . GLU A 1 125 ? 3.285 -11.857 -22.107 1.00 61.66 125 GLU A CA 1
ATOM 1000 C C . GLU A 1 125 ? 1.796 -12.258 -22.135 1.00 61.66 125 GLU A C 1
ATOM 1002 O O . GLU A 1 125 ? 1.433 -13.334 -22.618 1.00 61.66 125 GLU A O 1
ATOM 1007 N N . LEU A 1 126 ? 0.893 -11.377 -21.691 1.00 56.03 126 LEU A N 1
ATOM 1008 C CA . LEU A 1 126 ? -0.556 -11.602 -21.785 1.00 56.03 126 LEU A CA 1
ATOM 1009 C C . LEU A 1 126 ? -1.084 -11.467 -23.224 1.00 56.03 126 LEU A C 1
ATOM 1011 O O . LEU A 1 126 ? -1.959 -12.235 -23.631 1.00 56.03 126 LEU A O 1
ATOM 1015 N N . ALA A 1 127 ? -0.539 -10.539 -24.014 1.00 57.59 127 ALA A N 1
ATOM 1016 C CA . ALA A 1 127 ? -0.880 -10.354 -25.424 1.00 57.59 127 ALA A CA 1
ATOM 1017 C C . ALA A 1 127 ? -0.429 -11.543 -26.296 1.00 57.59 127 ALA A C 1
ATOM 1019 O O . ALA A 1 127 ? -1.156 -11.934 -27.212 1.00 57.59 127 ALA A O 1
ATOM 1020 N N . LYS A 1 128 ? 0.697 -12.200 -25.960 1.00 62.38 128 LYS A N 1
ATOM 1021 C CA . LYS A 1 128 ? 1.149 -13.462 -26.591 1.00 62.38 128 LYS A CA 1
ATOM 1022 C C . LYS A 1 128 ? 0.109 -14.590 -26.504 1.00 62.38 128 LYS A C 1
ATOM 1024 O O . LYS A 1 128 ? 0.139 -15.504 -27.321 1.00 62.38 128 LYS A O 1
ATOM 1029 N N . LYS A 1 129 ? -0.865 -14.505 -25.586 1.00 71.12 129 LYS A N 1
ATOM 1030 C CA . LYS A 1 129 ? -2.018 -15.424 -25.490 1.00 71.12 129 LYS A CA 1
ATOM 1031 C C . LYS A 1 129 ? -3.194 -15.048 -26.413 1.00 71.12 129 LYS A C 1
ATOM 1033 O O . LYS A 1 129 ? -4.316 -15.497 -26.191 1.00 71.12 129 LYS A O 1
ATOM 1038 N N . GLY A 1 130 ? -2.967 -14.218 -27.435 1.00 59.22 130 GLY A N 1
ATOM 1039 C CA . GLY A 1 130 ? -3.937 -13.920 -28.498 1.00 59.22 130 GLY A CA 1
ATOM 1040 C C . GLY A 1 130 ? -5.004 -12.879 -28.144 1.00 59.22 130 GLY A C 1
ATOM 1041 O O . GLY A 1 130 ? -5.986 -12.737 -28.871 1.00 59.22 130 GLY A O 1
ATOM 1042 N N . ARG A 1 131 ? -4.840 -12.137 -27.042 1.00 54.47 131 ARG A N 1
ATOM 1043 C CA . ARG A 1 131 ? -5.761 -11.058 -26.654 1.00 54.47 131 ARG A CA 1
ATOM 1044 C C . ARG A 1 131 ? -5.254 -9.714 -27.173 1.00 54.47 131 ARG A C 1
ATOM 1046 O O . ARG A 1 131 ? -4.085 -9.381 -27.007 1.00 54.47 131 ARG A O 1
ATOM 1053 N N . ARG A 1 132 ? -6.149 -8.912 -27.760 1.00 45.50 132 ARG A N 1
ATOM 1054 C CA . ARG A 1 132 ? -5.874 -7.503 -28.085 1.00 45.50 132 ARG A CA 1
ATOM 1055 C C . ARG A 1 132 ? -5.813 -6.723 -26.770 1.00 45.50 132 ARG A C 1
ATOM 1057 O O . ARG A 1 132 ? -6.850 -6.418 -26.189 1.00 45.50 132 ARG A O 1
ATOM 1064 N N . VAL A 1 133 ? -4.605 -6.454 -26.286 1.00 55.06 133 VAL A N 1
ATOM 1065 C CA . VAL A 1 133 ? -4.377 -5.642 -25.088 1.00 55.06 133 VAL A CA 1
ATOM 1066 C C . VAL A 1 133 ? -3.917 -4.261 -25.543 1.00 55.06 133 VAL A C 1
ATOM 1068 O O . VAL A 1 133 ? -2.866 -4.131 -26.164 1.00 55.06 133 VAL A O 1
ATOM 1071 N N . VAL A 1 134 ? -4.713 -3.229 -25.263 1.00 53.34 134 VAL A N 1
ATOM 1072 C CA . VAL A 1 134 ? -4.246 -1.839 -25.332 1.00 53.34 134 VAL A CA 1
ATOM 1073 C C . VAL A 1 134 ? -3.597 -1.548 -23.987 1.00 53.34 134 VAL A C 1
ATOM 1075 O O . VAL A 1 134 ? -4.292 -1.448 -22.978 1.00 53.34 134 VAL A O 1
ATOM 1078 N N . VAL A 1 135 ? -2.267 -1.485 -23.958 1.00 53.88 135 VAL A N 1
ATOM 1079 C CA . VAL A 1 135 ? -1.522 -1.174 -22.736 1.00 53.88 135 VAL A CA 1
ATOM 1080 C C . VAL A 1 135 ? -1.367 0.337 -22.648 1.00 53.88 135 VAL A C 1
ATOM 1082 O O . VAL A 1 135 ? -0.619 0.937 -23.417 1.00 53.88 135 VAL A O 1
ATOM 1085 N N . LEU A 1 136 ? -2.082 0.956 -21.715 1.00 53.84 136 LEU A N 1
ATOM 1086 C CA . LEU A 1 136 ? -1.819 2.330 -21.306 1.00 53.84 136 LEU A CA 1
ATOM 1087 C C . LEU A 1 136 ? -0.819 2.272 -20.152 1.00 53.84 136 LEU A C 1
ATOM 1089 O O . LEU A 1 136 ? -1.223 2.114 -19.005 1.00 53.84 136 LEU A O 1
ATOM 1093 N N . VAL A 1 137 ? 0.479 2.351 -20.465 1.00 60.16 137 VAL A N 1
ATOM 1094 C CA . VAL A 1 137 ? 1.504 2.569 -19.436 1.00 60.16 137 VAL A CA 1
ATOM 1095 C C . VAL A 1 137 ? 1.510 4.054 -19.110 1.00 60.16 137 VAL A C 1
ATOM 1097 O O . VAL A 1 137 ? 1.956 4.873 -19.914 1.00 60.16 137 VAL A O 1
ATOM 1100 N N . GLN A 1 138 ? 1.008 4.414 -17.937 1.00 70.38 138 GLN A N 1
ATOM 1101 C CA . GLN A 1 138 ? 1.165 5.759 -17.398 1.00 70.38 138 GLN A CA 1
ATOM 1102 C C . GLN A 1 138 ? 2.345 5.740 -16.425 1.00 70.38 138 GLN A C 1
ATOM 1104 O O . GLN A 1 138 ? 2.473 4.802 -15.649 1.00 70.38 138 GLN A O 1
ATOM 1109 N N . ARG A 1 139 ? 3.237 6.735 -16.454 1.00 79.00 139 ARG A N 1
ATOM 1110 C CA . ARG A 1 139 ? 4.267 6.893 -15.412 1.00 79.00 139 ARG A CA 1
ATOM 1111 C C . ARG A 1 139 ? 3.683 7.662 -14.229 1.00 79.00 139 ARG A C 1
ATOM 1113 O O . ARG A 1 139 ? 2.908 8.598 -14.431 1.00 79.00 139 ARG A O 1
ATOM 1120 N N . LEU A 1 140 ? 4.083 7.300 -13.006 1.00 86.25 140 LEU A N 1
ATOM 1121 C CA . LEU A 1 140 ? 3.760 8.117 -11.832 1.00 86.25 140 LEU A CA 1
ATOM 1122 C C . LEU A 1 140 ? 4.471 9.460 -11.946 1.00 86.25 140 LEU A C 1
ATOM 1124 O O . LEU A 1 140 ? 5.668 9.528 -12.222 1.00 86.25 140 LEU A O 1
ATOM 1128 N N . THR A 1 141 ? 3.726 10.523 -11.687 1.00 87.56 141 THR A N 1
ATOM 1129 C CA . THR A 1 141 ? 4.239 11.888 -11.612 1.00 87.56 141 THR A CA 1
ATOM 1130 C C . THR A 1 141 ? 3.904 12.475 -10.249 1.00 87.56 141 THR A C 1
ATOM 1132 O O . THR A 1 141 ? 2.975 12.021 -9.581 1.00 87.56 141 THR A O 1
ATOM 1135 N N . HIS A 1 142 ? 4.622 13.519 -9.833 1.00 87.81 142 HIS A N 1
ATOM 1136 C CA . HIS A 1 142 ? 4.261 14.233 -8.607 1.00 87.81 142 HIS A CA 1
ATOM 1137 C C . HIS A 1 142 ? 2.809 14.704 -8.648 1.00 87.81 142 HIS A C 1
ATOM 1139 O O . HIS A 1 142 ? 2.066 14.475 -7.702 1.00 87.81 142 HIS A O 1
ATOM 1145 N N . ARG A 1 143 ? 2.383 15.282 -9.776 1.00 85.88 143 ARG A N 1
ATOM 1146 C CA . ARG A 1 143 ? 1.018 15.779 -9.944 1.00 85.88 143 ARG A CA 1
ATOM 1147 C C . ARG A 1 143 ? -0.029 14.687 -9.733 1.00 85.88 143 ARG A C 1
ATOM 1149 O O . ARG A 1 143 ? -0.991 14.920 -9.015 1.00 85.88 143 ARG A O 1
ATOM 1156 N N . SER A 1 144 ? 0.182 13.499 -10.307 1.00 84.81 144 SER A N 1
ATOM 1157 C CA . SER A 1 144 ? -0.773 12.394 -10.163 1.00 84.81 144 SER A CA 1
ATOM 1158 C C . SER A 1 144 ? -0.908 11.899 -8.724 1.00 84.81 144 SER A C 1
ATOM 1160 O O . SER A 1 144 ? -1.917 11.290 -8.411 1.00 84.81 144 SER A O 1
ATOM 1162 N N . LEU A 1 145 ? 0.089 12.130 -7.864 1.00 88.88 145 LEU A N 1
ATOM 1163 C CA . LEU A 1 145 ? 0.080 11.658 -6.480 1.00 88.88 145 LEU A CA 1
ATOM 1164 C C . LEU A 1 145 ? -0.338 12.749 -5.476 1.00 88.88 145 LEU A C 1
ATOM 1166 O O . LEU A 1 145 ? -1.038 12.455 -4.514 1.00 88.88 145 LEU A O 1
ATOM 1170 N N . VAL A 1 146 ? 0.079 13.999 -5.702 1.00 91.44 146 VAL A N 1
ATOM 1171 C CA . VAL A 1 146 ? -0.183 15.130 -4.796 1.00 91.44 146 VAL A CA 1
ATOM 1172 C C . VAL A 1 146 ? -1.670 15.462 -4.735 1.00 91.44 146 VAL A C 1
ATOM 1174 O O . VAL A 1 146 ? -2.198 15.594 -3.639 1.00 91.44 146 VAL A O 1
ATOM 1177 N N . GLU A 1 147 ? -2.363 15.523 -5.877 1.00 90.06 147 GLU A N 1
ATOM 1178 C CA . GLU A 1 147 ? -3.791 15.876 -5.913 1.00 90.06 147 GLU A CA 1
ATOM 1179 C C . GLU A 1 147 ? -4.657 14.929 -5.034 1.00 90.06 147 GLU A C 1
ATOM 1181 O O . GLU A 1 147 ? -5.388 15.430 -4.177 1.00 90.06 147 GLU A O 1
ATOM 1186 N N . PRO A 1 148 ? -4.543 13.584 -5.136 1.00 91.50 148 PRO A N 1
ATOM 1187 C CA . PRO A 1 148 ? -5.217 12.661 -4.214 1.00 91.50 148 PRO A CA 1
ATOM 1188 C C . PRO A 1 148 ? -4.841 12.827 -2.740 1.00 91.50 148 PRO A C 1
ATOM 1190 O O . PRO A 1 148 ? -5.697 12.680 -1.866 1.00 91.50 148 PRO A O 1
ATOM 1193 N N . ILE A 1 149 ? -3.562 13.085 -2.447 1.00 93.12 149 ILE A N 1
ATOM 1194 C CA . ILE A 1 149 ? -3.070 13.224 -1.070 1.00 93.12 149 ILE A CA 1
ATOM 1195 C C . ILE A 1 149 ? -3.643 14.491 -0.439 1.00 93.12 149 ILE A C 1
ATOM 1197 O O . ILE A 1 149 ? -4.201 14.418 0.652 1.00 93.12 149 ILE A O 1
ATOM 1201 N N . ASP A 1 150 ? -3.558 15.624 -1.132 1.00 93.25 150 ASP A N 1
ATOM 1202 C CA . ASP A 1 150 ? -4.076 16.905 -0.650 1.00 93.25 150 ASP A CA 1
ATOM 1203 C C . ASP A 1 150 ? -5.593 16.843 -0.450 1.00 93.25 150 ASP A C 1
ATOM 1205 O O . ASP A 1 150 ? -6.108 17.319 0.566 1.00 93.25 150 ASP A O 1
ATOM 1209 N N . PHE A 1 151 ? -6.312 16.192 -1.372 1.00 93.25 151 PHE A N 1
ATOM 1210 C CA . PHE A 1 151 ? -7.738 15.918 -1.211 1.00 93.25 151 PHE A CA 1
ATOM 1211 C C . PHE A 1 151 ? -8.014 15.084 0.049 1.00 93.25 151 PHE A C 1
ATOM 1213 O O . PHE A 1 151 ? -8.844 15.461 0.872 1.00 93.25 151 PHE A O 1
ATOM 1220 N N . THR A 1 152 ? -7.265 13.996 0.251 1.00 94.69 152 THR A N 1
ATOM 1221 C CA . THR A 1 152 ? -7.408 13.124 1.429 1.00 94.69 152 THR A CA 1
ATOM 1222 C C . THR A 1 152 ? -7.144 13.879 2.732 1.00 94.69 152 THR A C 1
ATOM 1224 O O . THR A 1 152 ? -7.890 13.724 3.695 1.00 94.69 152 THR A O 1
ATOM 1227 N N . ILE A 1 153 ? -6.100 14.713 2.774 1.00 93.62 153 ILE A N 1
ATOM 1228 C CA . ILE A 1 153 ? -5.770 15.545 3.940 1.00 93.62 153 ILE A CA 1
ATOM 1229 C C . ILE A 1 153 ? -6.903 16.535 4.227 1.00 93.62 153 ILE A C 1
ATOM 1231 O O . ILE A 1 153 ? -7.304 16.675 5.381 1.00 93.62 153 ILE A O 1
ATOM 1235 N N . SER A 1 154 ? -7.433 17.186 3.190 1.00 94.31 154 SER A N 1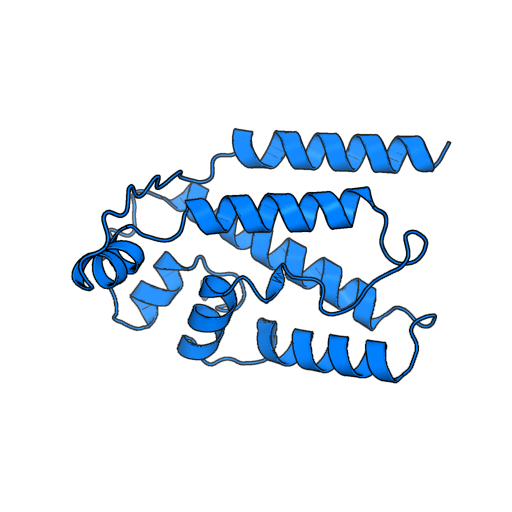
ATOM 1236 C CA . SER A 1 154 ? -8.521 18.161 3.326 1.00 94.31 154 SER A CA 1
ATOM 1237 C C . SER A 1 154 ? -9.791 17.521 3.896 1.00 94.31 154 SER A C 1
ATOM 1239 O O . SER A 1 154 ? -10.416 18.086 4.791 1.00 94.31 154 SER A O 1
ATOM 1241 N N . GLU A 1 155 ? -10.141 16.320 3.430 1.00 93.94 155 GLU A N 1
ATOM 1242 C CA . GLU A 1 155 ? -11.284 15.556 3.945 1.00 93.94 155 GLU A CA 1
ATOM 1243 C C . GLU A 1 155 ? -11.080 15.121 5.402 1.00 93.94 155 GLU A C 1
ATOM 1245 O O . GLU A 1 155 ? -12.000 15.195 6.207 1.00 93.94 155 GLU A O 1
ATOM 1250 N N . LEU A 1 156 ? -9.867 14.711 5.786 1.00 91.62 156 LEU A N 1
ATOM 1251 C CA . LEU A 1 156 ? -9.585 14.357 7.181 1.00 91.62 156 LEU A CA 1
ATOM 1252 C C . LEU A 1 156 ? -9.741 15.564 8.115 1.00 91.62 156 LEU A C 1
ATOM 1254 O O . LEU A 1 156 ? -10.340 15.438 9.181 1.00 91.62 156 LEU A O 1
ATOM 1258 N N . GLN A 1 157 ? -9.264 16.737 7.691 1.00 91.75 157 GLN A N 1
ATOM 1259 C CA . GLN A 1 157 ? -9.387 17.987 8.447 1.00 91.75 157 GLN A CA 1
ATOM 1260 C C . GLN A 1 157 ? -10.837 18.471 8.573 1.00 91.75 157 GLN A C 1
ATOM 1262 O O . GLN A 1 157 ? -11.183 19.120 9.562 1.00 91.75 157 GLN A O 1
ATOM 1267 N N . SER A 1 158 ? -11.696 18.179 7.592 1.00 88.25 158 SER A N 1
ATOM 1268 C CA . SER A 1 158 ? -13.110 18.561 7.649 1.00 88.25 158 SER A CA 1
ATOM 1269 C C . SER A 1 158 ? -13.913 17.680 8.611 1.00 88.25 158 SER A C 1
ATOM 1271 O O . SER A 1 158 ? -14.832 18.183 9.246 1.00 88.25 158 SER A O 1
ATOM 1273 N N . THR A 1 159 ? -13.533 16.410 8.793 1.00 77.69 159 THR A N 1
ATOM 1274 C CA . THR A 1 159 ? -14.155 15.501 9.776 1.00 77.69 159 THR A CA 1
ATOM 1275 C C . THR A 1 159 ? -13.807 15.777 11.242 1.00 77.69 159 THR A C 1
ATOM 1277 O O . THR A 1 159 ? -14.465 15.228 12.123 1.00 77.69 159 THR A O 1
ATOM 1280 N N . GLU A 1 160 ? -12.779 16.581 11.524 1.00 68.56 160 GLU A N 1
ATOM 1281 C CA . GLU A 1 160 ? -12.357 16.921 12.895 1.00 68.56 160 GLU A CA 1
ATOM 1282 C C . GLU A 1 160 ? -13.048 18.181 13.463 1.00 68.56 160 GLU A C 1
ATOM 1284 O O . GLU A 1 160 ? -12.885 18.469 14.651 1.00 68.56 160 GLU A O 1
ATOM 1289 N N . ASN A 1 161 ? -13.825 18.908 12.646 1.00 53.06 161 ASN A N 1
ATOM 1290 C CA . ASN A 1 161 ? -14.588 20.109 13.029 1.00 53.06 161 ASN A CA 1
ATOM 1291 C C . ASN A 1 161 ? -16.089 19.827 13.164 1.00 53.06 161 ASN A C 1
ATOM 1293 O O . ASN A 1 161 ? -16.718 20.469 14.037 1.00 53.06 161 ASN A O 1
#

Foldseek 3Di:
DDPQLLQFDLVVLCVVVVNDPDDPPDAPQLRVVSSVLSVLLLVLLVLLCPDPPDDPVLNVQSVVLNCQRRVDPDSVSNSVCVQVPSSLDRPDDDDCVSPNPLSNVLSVLSSVLSNLQPDVVVVVVVVVVVDDDDRNHDGDDPVSNVVSVVVSVVVVVVVVD

pLDDT: mean 82.46, std 14.51, range [34.56, 95.94]

Secondary structure (DSSP, 8-state):
----GGGS-HHHHHHHTT-----TTS-HHHHHHHHHHHHHHHHHHHHHHT-SSS-HHHHHHHHHHHIIIII---HHHHHHHHHTTGGGS-SS---TTTS-HHHHHHHHHHHHHHHHHS-HHHHHHHHTTT-------PPP-HHHHHHHHHHHHHHHHHHT-